Protein AF-A0A960CL83-F1 (afdb_monomer_lite)

Structure (mmCIF, N/CA/C/O backbone):
data_AF-A0A960CL83-F1
#
_entry.id   AF-A0A960CL83-F1
#
loop_
_atom_site.group_PDB
_atom_site.id
_atom_site.type_symbol
_atom_site.label_atom_id
_atom_site.label_alt_id
_atom_site.label_comp_id
_atom_site.label_asym_id
_atom_site.label_entity_id
_atom_site.label_seq_id
_atom_site.pdbx_PDB_ins_code
_atom_site.Cartn_x
_atom_site.Cartn_y
_atom_site.Cartn_z
_atom_site.occupancy
_atom_site.B_iso_or_equiv
_atom_site.auth_seq_id
_atom_site.auth_comp_id
_atom_site.auth_asym_id
_atom_site.auth_atom_id
_atom_site.pdbx_PDB_model_num
ATOM 1 N N . MET A 1 1 ? 30.439 -7.000 -9.824 1.00 63.16 1 MET A N 1
ATOM 2 C CA . MET A 1 1 ? 29.492 -6.999 -10.961 1.00 63.16 1 MET A CA 1
ATOM 3 C C . MET A 1 1 ? 29.074 -5.567 -11.236 1.00 63.16 1 MET A C 1
ATOM 5 O O . MET A 1 1 ? 28.865 -4.856 -10.257 1.00 63.16 1 MET A O 1
ATOM 9 N N . PRO A 1 2 ? 29.010 -5.112 -12.498 1.00 86.00 2 PRO A N 1
ATOM 10 C CA . PRO A 1 2 ? 28.472 -3.789 -12.794 1.00 86.00 2 PRO A CA 1
ATOM 11 C C . PRO A 1 2 ? 26.994 -3.733 -12.386 1.00 86.00 2 PRO A C 1
ATOM 13 O O . PRO A 1 2 ? 26.258 -4.701 -12.569 1.00 86.00 2 PRO A O 1
ATOM 16 N N . VAL A 1 3 ? 26.580 -2.613 -11.798 1.00 92.31 3 VAL A N 1
ATOM 17 C CA . VAL A 1 3 ? 25.179 -2.333 -11.454 1.00 92.31 3 VAL A CA 1
ATOM 18 C C . VAL A 1 3 ? 24.496 -1.590 -12.604 1.00 92.31 3 VAL A C 1
ATOM 20 O O . VAL A 1 3 ? 25.167 -1.049 -13.484 1.00 92.31 3 VAL A O 1
ATOM 23 N N . ARG A 1 4 ? 23.157 -1.569 -12.615 1.00 95.69 4 ARG A N 1
ATOM 24 C CA . ARG A 1 4 ? 22.385 -0.869 -13.655 1.00 95.69 4 ARG A CA 1
ATOM 25 C C . ARG A 1 4 ? 22.710 0.632 -13.710 1.00 95.69 4 ARG A C 1
ATOM 27 O O . ARG A 1 4 ? 23.064 1.235 -12.699 1.00 95.69 4 ARG A O 1
ATOM 34 N N . THR A 1 5 ? 22.504 1.242 -14.874 1.00 97.25 5 THR A N 1
ATOM 35 C CA . THR A 1 5 ? 22.528 2.703 -15.056 1.00 97.25 5 THR A CA 1
ATOM 36 C C . THR A 1 5 ? 21.252 3.364 -14.509 1.00 97.25 5 THR A C 1
ATOM 38 O O . THR A 1 5 ? 20.383 2.698 -13.945 1.00 97.25 5 THR A O 1
ATOM 41 N N . ALA A 1 6 ? 21.119 4.682 -14.691 1.00 97.38 6 ALA A N 1
ATOM 42 C CA . ALA A 1 6 ? 19.939 5.440 -14.278 1.00 97.38 6 ALA A CA 1
ATOM 43 C C . ALA A 1 6 ? 18.619 4.886 -14.859 1.00 97.38 6 ALA A C 1
ATOM 45 O O . ALA A 1 6 ? 18.570 4.422 -16.001 1.00 97.38 6 ALA A O 1
ATOM 46 N N . LEU A 1 7 ? 17.557 4.967 -14.051 1.00 98.06 7 LEU A N 1
ATOM 47 C CA . LEU A 1 7 ? 16.194 4.564 -14.402 1.00 98.06 7 LEU A CA 1
ATOM 48 C C . LEU A 1 7 ? 15.528 5.533 -15.392 1.00 98.06 7 LEU A C 1
ATOM 50 O O . LEU A 1 7 ? 15.923 6.692 -15.513 1.00 98.06 7 LEU A O 1
ATOM 54 N N . ARG A 1 8 ? 14.466 5.060 -16.051 1.00 98.06 8 ARG A N 1
ATOM 55 C CA . ARG A 1 8 ? 13.520 5.868 -16.834 1.00 98.06 8 ARG A CA 1
ATOM 56 C C . ARG A 1 8 ? 12.094 5.494 -16.441 1.00 98.06 8 ARG A C 1
ATOM 58 O O . ARG A 1 8 ? 11.861 4.353 -16.047 1.00 98.06 8 ARG A O 1
ATOM 65 N N . ALA A 1 9 ? 11.166 6.441 -16.549 1.00 98.12 9 ALA A N 1
ATOM 66 C CA . ALA A 1 9 ? 9.748 6.165 -16.339 1.00 98.12 9 ALA A CA 1
ATOM 67 C C . ALA A 1 9 ? 9.232 5.161 -17.385 1.00 98.12 9 ALA A C 1
ATOM 69 O O . ALA A 1 9 ? 9.606 5.239 -18.558 1.00 98.12 9 ALA A O 1
ATOM 70 N N . GLY A 1 10 ? 8.406 4.217 -16.936 1.00 96.69 10 GLY A N 1
ATOM 71 C CA . GLY A 1 10 ? 7.733 3.237 -17.785 1.00 96.69 10 GLY A CA 1
ATOM 72 C C . GLY A 1 10 ? 6.322 3.673 -18.185 1.00 96.69 10 GLY A C 1
ATOM 73 O O . GLY A 1 10 ? 5.917 4.811 -17.957 1.00 96.69 10 GLY A O 1
ATOM 74 N N . VAL A 1 11 ? 5.575 2.737 -18.769 1.00 97.94 11 VAL A N 1
ATOM 75 C CA . VAL A 1 11 ? 4.133 2.874 -19.016 1.00 97.94 11 VAL A CA 1
ATOM 76 C C . VAL A 1 11 ? 3.387 2.322 -17.804 1.00 97.94 11 VAL A C 1
ATOM 78 O O . VAL A 1 11 ? 3.752 1.261 -17.304 1.00 97.94 11 VAL A O 1
ATOM 81 N N . VAL A 1 12 ? 2.368 3.041 -17.337 1.00 97.44 12 VAL A N 1
ATOM 82 C CA . VAL A 1 12 ? 1.518 2.620 -16.213 1.00 97.44 12 VAL A CA 1
ATOM 83 C C . VAL A 1 12 ? 0.351 1.799 -16.757 1.00 97.44 12 VAL A C 1
ATOM 85 O O . VAL A 1 12 ? -0.265 2.200 -17.750 1.00 97.44 12 VAL A O 1
ATOM 88 N N . ALA A 1 13 ? 0.063 0.650 -16.142 1.00 97.12 13 ALA A N 1
ATOM 89 C CA . ALA A 1 13 ? -1.093 -0.161 -16.502 1.00 97.12 13 ALA A CA 1
ATOM 90 C C . ALA A 1 13 ? -2.421 0.561 -16.184 1.00 97.12 13 ALA A C 1
ATOM 92 O O . ALA A 1 13 ? -2.443 1.562 -15.461 1.00 97.12 13 ALA A O 1
ATOM 93 N N . PRO A 1 14 ? -3.559 0.091 -16.726 1.00 98.31 14 PRO A N 1
ATOM 94 C CA . PRO A 1 14 ? -4.866 0.593 -16.321 1.00 98.31 14 PRO A CA 1
ATOM 95 C C . PRO A 1 14 ? -5.098 0.442 -14.813 1.00 98.31 14 PRO A C 1
ATOM 97 O O . PRO A 1 14 ? -4.661 -0.529 -14.203 1.00 98.31 14 PRO A O 1
ATOM 100 N N . THR A 1 15 ? -5.849 1.376 -14.232 1.00 98.06 15 THR A N 1
ATOM 101 C CA . THR A 1 15 ? -6.225 1.359 -12.814 1.00 98.06 15 THR A CA 1
ATOM 102 C C . THR A 1 15 ? -6.874 0.035 -12.406 1.00 98.06 15 THR A C 1
ATOM 104 O O . THR A 1 15 ? -7.855 -0.403 -13.015 1.00 98.06 15 THR A O 1
ATOM 107 N N . LEU A 1 16 ? -6.370 -0.564 -11.326 1.00 98.06 16 LEU A N 1
ATOM 108 C CA . LEU A 1 16 ? -6.917 -1.793 -10.765 1.00 98.06 16 LEU A CA 1
ATOM 109 C C . LEU A 1 16 ? -8.237 -1.532 -10.011 1.00 98.06 16 LEU A C 1
ATOM 111 O O . LEU A 1 16 ? -8.369 -0.537 -9.292 1.00 98.06 16 LEU A O 1
ATOM 115 N N . PRO A 1 17 ? -9.249 -2.408 -10.151 1.00 98.06 17 PRO A N 1
ATOM 116 C CA . PRO A 1 17 ? -10.544 -2.208 -9.515 1.00 98.06 17 PRO A CA 1
ATOM 117 C C . PRO A 1 17 ? -10.507 -2.543 -8.019 1.00 98.06 17 PRO A C 1
ATOM 119 O O . PRO A 1 17 ? -9.796 -3.444 -7.579 1.00 98.06 17 PRO A O 1
ATOM 122 N N . VAL A 1 18 ? -11.366 -1.875 -7.244 1.00 98.56 18 VAL A N 1
ATOM 123 C CA . VAL A 1 18 ? -11.638 -2.208 -5.837 1.00 98.56 18 VAL A CA 1
ATOM 124 C C . VAL A 1 18 ? -13.139 -2.467 -5.661 1.00 98.56 18 VAL A C 1
ATOM 126 O O . VAL A 1 18 ? -13.945 -1.593 -6.019 1.00 98.56 18 VAL A O 1
ATOM 129 N N . PRO A 1 19 ? -13.554 -3.623 -5.102 1.00 98.44 19 PRO A N 1
ATOM 130 C CA . PRO A 1 19 ? -14.951 -3.926 -4.805 1.00 98.44 19 PRO A CA 1
ATOM 131 C C . PRO A 1 19 ? -15.686 -2.783 -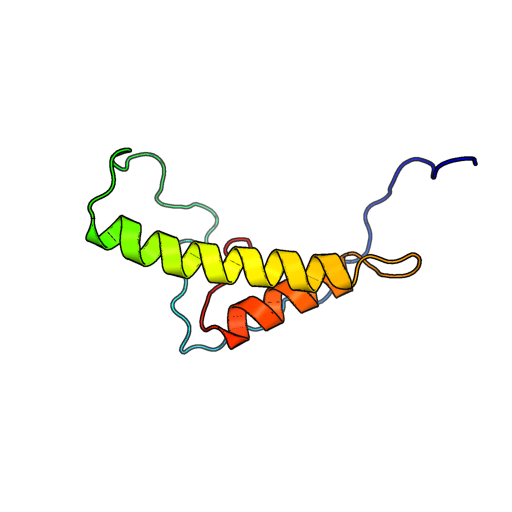4.091 1.00 98.44 19 PRO A C 1
ATOM 133 O O . PRO A 1 19 ? -15.142 -2.088 -3.232 1.00 98.44 19 PRO A O 1
ATOM 136 N N . LYS A 1 20 ? -16.965 -2.582 -4.427 1.00 97.81 20 LYS A N 1
ATOM 137 C CA . LYS A 1 20 ? -17.791 -1.520 -3.816 1.00 97.81 20 LYS A CA 1
ATOM 138 C C . LYS A 1 20 ? -18.037 -1.728 -2.319 1.00 97.81 20 LYS A C 1
ATOM 140 O O . LYS A 1 20 ? -18.306 -0.759 -1.626 1.00 97.81 20 LYS A O 1
ATOM 145 N N . ALA A 1 21 ? -17.953 -2.972 -1.847 1.00 98.06 21 ALA A N 1
ATOM 146 C CA . ALA A 1 21 ? -18.130 -3.318 -0.440 1.00 98.06 21 ALA A CA 1
ATOM 147 C C . ALA A 1 21 ? -16.951 -2.881 0.448 1.00 98.06 21 ALA A C 1
ATOM 149 O O . ALA A 1 21 ? -17.124 -2.780 1.657 1.00 98.06 21 ALA A O 1
ATOM 150 N N . ILE A 1 22 ? -15.775 -2.621 -0.137 1.00 98.56 22 ILE A N 1
ATOM 151 C CA . ILE A 1 22 ? -14.615 -2.113 0.598 1.00 98.56 22 ILE A CA 1
ATOM 152 C C . ILE A 1 22 ? -14.785 -0.605 0.777 1.00 98.56 22 ILE A C 1
ATOM 154 O O . ILE A 1 22 ? -14.930 0.141 -0.202 1.00 98.56 22 ILE A O 1
ATOM 158 N N . GLU A 1 23 ? -14.786 -0.176 2.038 1.00 97.94 23 GLU A N 1
ATOM 159 C CA . GLU A 1 23 ? -14.866 1.230 2.415 1.00 97.94 23 GLU A CA 1
ATOM 160 C C . GLU A 1 23 ? -13.667 1.993 1.844 1.00 97.94 23 GLU A C 1
ATOM 162 O O . GLU A 1 23 ? -12.521 1.550 1.928 1.00 97.94 23 GLU A O 1
ATOM 167 N N . ARG A 1 24 ? -13.950 3.136 1.219 1.00 98.12 24 ARG A N 1
ATOM 168 C CA . ARG A 1 24 ? -12.927 4.007 0.641 1.00 98.12 24 ARG A CA 1
ATOM 169 C C . ARG A 1 24 ? -12.558 5.081 1.653 1.00 98.12 24 ARG A C 1
ATOM 171 O O . ARG A 1 24 ? -13.461 5.611 2.303 1.00 98.12 24 ARG A O 1
ATOM 178 N N . PRO A 1 25 ? -11.275 5.458 1.742 1.00 97.69 25 PRO A N 1
ATOM 179 C CA . PRO A 1 25 ? -10.911 6.661 2.462 1.00 97.69 25 PRO A CA 1
ATOM 180 C C . PRO A 1 25 ? -11.592 7.870 1.819 1.00 97.69 25 PRO A C 1
ATOM 182 O O . PRO A 1 25 ? -11.900 7.875 0.623 1.00 97.69 25 PRO A O 1
ATOM 185 N N . GLU A 1 26 ? -11.814 8.916 2.610 1.00 97.62 26 GLU A N 1
ATOM 186 C CA . GLU A 1 26 ? -12.566 10.082 2.149 1.00 97.62 26 GLU A CA 1
ATOM 187 C C . GLU A 1 26 ? -11.908 10.776 0.947 1.00 97.62 26 GLU A C 1
ATOM 189 O O . GLU A 1 26 ? -12.616 11.350 0.122 1.00 97.62 26 GLU A O 1
ATOM 194 N N . TYR A 1 27 ? -10.583 10.680 0.821 1.00 96.75 27 TYR A N 1
ATOM 195 C CA . TYR A 1 27 ? -9.797 11.301 -0.241 1.00 96.75 27 TYR A CA 1
ATOM 196 C C . TYR A 1 27 ? -9.807 10.534 -1.564 1.00 96.75 27 TYR A C 1
ATOM 198 O O . TYR A 1 27 ? -9.291 11.053 -2.553 1.00 96.75 27 TYR A O 1
ATOM 206 N N . ALA A 1 28 ? -10.355 9.315 -1.617 1.00 96.19 28 ALA A N 1
ATOM 207 C CA . ALA A 1 28 ? -10.350 8.525 -2.843 1.00 96.19 28 ALA A CA 1
ATOM 208 C C . ALA A 1 28 ? -10.964 9.341 -3.995 1.00 96.19 28 ALA A C 1
ATOM 210 O O . ALA A 1 28 ? -12.114 9.783 -3.909 1.00 96.19 28 ALA A O 1
ATOM 211 N N . TRP A 1 29 ? -10.195 9.532 -5.072 1.00 94.81 29 TRP A N 1
ATOM 212 C CA . TRP A 1 29 ? -10.581 10.314 -6.258 1.00 94.81 29 TRP A CA 1
ATOM 213 C C . TRP A 1 29 ? -10.787 11.820 -6.020 1.00 94.81 29 TRP A C 1
ATOM 215 O O . TRP A 1 29 ? -11.429 12.494 -6.829 1.00 94.81 29 TRP A O 1
ATOM 225 N N . LYS A 1 30 ? -10.229 12.371 -4.936 1.00 96.25 30 LYS A N 1
ATOM 226 C CA . LYS A 1 30 ? -10.170 13.814 -4.666 1.00 96.25 30 LYS A CA 1
ATOM 227 C C . LYS A 1 30 ? -8.749 14.348 -4.864 1.00 96.25 30 LYS A C 1
ATOM 229 O O . LYS A 1 30 ? -7.771 13.629 -4.718 1.00 96.25 30 LYS A O 1
ATOM 234 N N . ALA A 1 31 ? -8.638 15.643 -5.162 1.00 94.88 31 ALA A N 1
ATOM 235 C CA . ALA A 1 31 ? -7.345 16.322 -5.306 1.00 94.88 31 ALA A CA 1
ATOM 236 C C . ALA A 1 31 ? -6.668 16.651 -3.960 1.00 94.88 31 ALA A C 1
ATOM 238 O O . ALA A 1 31 ? -5.483 16.971 -3.927 1.00 94.88 31 ALA A O 1
ATOM 239 N N . THR A 1 32 ? -7.428 16.622 -2.864 1.00 95.12 32 THR A N 1
ATOM 240 C CA . THR A 1 32 ? -6.975 16.972 -1.515 1.00 95.12 32 THR A CA 1
ATOM 241 C C . THR A 1 32 ? -7.573 16.013 -0.497 1.00 95.12 32 THR A C 1
ATOM 243 O O . THR A 1 32 ? -8.665 15.485 -0.713 1.00 95.12 32 THR A O 1
ATOM 246 N N . VAL A 1 33 ? -6.891 15.874 0.634 1.00 96.50 33 VAL A N 1
ATOM 247 C CA . VAL A 1 33 ? -7.278 15.041 1.776 1.00 96.50 33 VAL A CA 1
ATOM 248 C C . VAL A 1 33 ? -7.586 15.913 2.996 1.00 96.50 33 VAL A C 1
ATOM 250 O O . VAL A 1 33 ? -7.012 16.991 3.160 1.00 96.50 33 VAL A O 1
ATOM 253 N N . GLN A 1 34 ? -8.511 15.461 3.839 1.00 96.31 34 GLN A N 1
ATOM 254 C CA . GLN A 1 34 ? -8.820 16.046 5.144 1.00 96.31 34 GLN A CA 1
ATOM 255 C C . GLN A 1 34 ? -8.010 15.344 6.244 1.00 96.31 34 GLN A C 1
ATOM 257 O O . GLN A 1 34 ? -8.536 14.510 6.977 1.00 96.31 34 GLN A O 1
ATOM 262 N N . GLU A 1 35 ? -6.724 15.676 6.342 1.00 94.62 35 GLU A N 1
ATOM 263 C CA . GLU A 1 35 ? -5.812 15.169 7.375 1.00 94.62 35 GLU A CA 1
ATOM 264 C C . GLU A 1 35 ? -4.793 16.245 7.790 1.00 94.62 3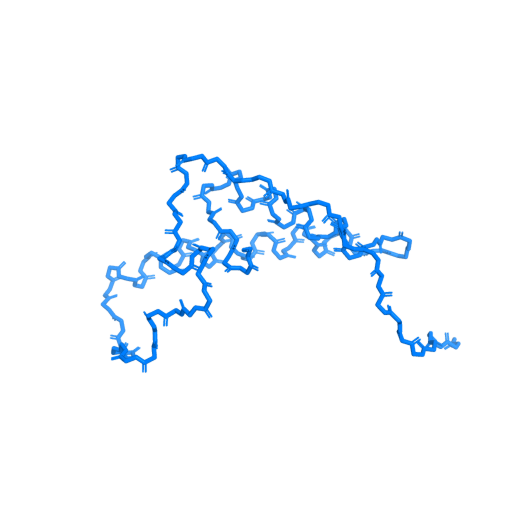5 GLU A C 1
ATOM 266 O O . GLU A 1 35 ? -4.622 17.260 7.109 1.00 94.62 35 GLU A O 1
ATOM 271 N N . GLY A 1 36 ? -4.097 16.023 8.904 1.00 96.31 36 GLY A N 1
ATOM 272 C CA . GLY A 1 36 ? -3.019 16.877 9.413 1.00 96.31 36 GLY A CA 1
ATOM 273 C C . GLY A 1 36 ? -3.398 17.709 10.639 1.00 96.31 36 GLY A C 1
ATOM 274 O O . GLY A 1 36 ? -2.564 18.463 11.143 1.00 96.31 36 GLY A O 1
ATOM 275 N N . SER A 1 37 ? -4.627 17.568 11.138 1.00 97.00 37 SER A N 1
ATOM 276 C CA . SER A 1 37 ? -5.140 18.299 12.306 1.00 97.00 37 SER A CA 1
ATOM 277 C C . SER A 1 37 ? -5.547 17.391 13.472 1.00 97.00 37 SER A C 1
ATOM 279 O O . SER A 1 37 ? -6.074 17.860 14.482 1.00 97.00 37 SER A O 1
ATOM 281 N N . GLU A 1 38 ? -5.305 16.087 13.348 1.00 97.56 38 GLU A N 1
ATOM 282 C CA . GLU A 1 38 ? -5.806 15.069 14.264 1.00 97.56 38 GLU A CA 1
ATOM 283 C C . GLU A 1 38 ? -4.878 14.911 15.485 1.00 97.56 38 GLU A C 1
ATOM 285 O O . GLU A 1 38 ? -3.666 15.140 15.398 1.00 97.56 38 GLU A O 1
ATOM 290 N N . PRO A 1 39 ? -5.406 14.488 16.649 1.00 97.88 39 PRO A N 1
ATOM 291 C CA . PRO A 1 39 ? -4.585 14.205 17.822 1.00 97.88 39 PRO A CA 1
ATOM 292 C C . PRO A 1 39 ? -3.538 13.125 17.535 1.00 97.88 39 PRO A C 1
ATOM 294 O O . PRO A 1 39 ? -3.832 12.125 16.888 1.00 97.88 39 PRO A O 1
ATOM 297 N N . TRP A 1 40 ? -2.324 13.277 18.072 1.00 98.00 40 TRP A N 1
ATOM 298 C CA . TRP A 1 40 ? -1.252 12.291 17.869 1.00 98.00 40 TRP A CA 1
ATOM 299 C C . TRP A 1 40 ? -1.408 11.039 18.738 1.00 98.00 40 TRP A C 1
ATOM 301 O O . TRP A 1 40 ? -1.036 9.942 18.321 1.00 98.00 40 TRP A O 1
ATOM 311 N N . VAL A 1 41 ? -1.982 11.183 19.936 1.00 98.38 41 VAL A N 1
ATOM 312 C CA . VAL A 1 41 ? -2.272 10.051 20.824 1.00 98.38 41 VAL A CA 1
ATOM 313 C C . VAL A 1 41 ? -3.618 9.449 20.438 1.00 98.38 41 VAL A C 1
ATOM 315 O O . VAL A 1 41 ? -4.651 10.106 20.541 1.00 98.38 41 VAL A O 1
ATOM 318 N N . GLN A 1 42 ? -3.593 8.189 20.013 1.00 98.56 42 GLN A N 1
ATOM 319 C CA . GLN A 1 42 ? -4.779 7.460 19.571 1.00 98.56 42 GLN A CA 1
ATOM 320 C C . GLN A 1 42 ? -5.486 6.769 20.740 1.00 98.56 42 GLN A C 1
ATOM 322 O O . GLN A 1 42 ? -4.849 6.361 21.715 1.00 98.56 42 GLN A O 1
ATOM 327 N N . THR A 1 43 ? -6.803 6.591 20.629 1.00 98.75 43 THR A N 1
ATOM 328 C CA . THR A 1 43 ? -7.563 5.814 21.615 1.00 98.75 43 THR A CA 1
ATOM 329 C C . THR A 1 43 ? -7.245 4.317 21.492 1.00 98.75 43 THR A C 1
ATOM 331 O O . THR A 1 43 ? -6.823 3.859 20.422 1.00 98.75 43 THR A O 1
ATOM 334 N N . PRO A 1 44 ? -7.463 3.513 22.548 1.00 98.69 44 PRO A N 1
ATOM 335 C CA . PRO A 1 44 ? -7.250 2.066 22.492 1.00 98.69 44 PRO A CA 1
ATOM 336 C C . PRO A 1 44 ? -7.992 1.366 21.342 1.00 98.69 44 PRO A C 1
ATOM 338 O O . PRO A 1 44 ? -7.451 0.445 20.730 1.00 98.69 44 PRO A O 1
ATOM 341 N N . GLU A 1 45 ? -9.199 1.822 21.004 1.00 98.62 45 GLU A N 1
ATOM 342 C CA . GLU A 1 45 ? -10.025 1.261 19.929 1.00 98.62 45 GLU A CA 1
ATOM 343 C C . GLU A 1 45 ? -9.410 1.525 18.552 1.00 98.62 45 GLU A C 1
ATOM 345 O O . GLU A 1 45 ? -9.389 0.636 17.697 1.00 98.62 45 GLU A O 1
ATOM 350 N N . VAL A 1 46 ? -8.878 2.734 18.334 1.00 98.56 46 VAL A N 1
ATOM 351 C CA . VAL A 1 46 ? -8.151 3.078 17.104 1.00 98.56 46 VAL A CA 1
ATOM 352 C C . VAL A 1 46 ? -6.880 2.243 17.004 1.00 98.56 46 VAL A C 1
ATOM 354 O O . VAL A 1 46 ? -6.615 1.667 15.952 1.00 98.56 46 VAL A O 1
ATOM 357 N N . ILE A 1 47 ? -6.135 2.095 18.103 1.00 98.81 47 ILE A N 1
ATOM 358 C CA . ILE A 1 47 ? -4.912 1.285 18.135 1.00 98.81 47 ILE A CA 1
ATOM 359 C C . ILE A 1 47 ? -5.207 -0.172 17.752 1.00 98.81 47 ILE A C 1
ATOM 361 O O . ILE A 1 47 ? -4.441 -0.764 16.992 1.00 98.81 47 ILE A O 1
ATOM 365 N N . GLU A 1 48 ? -6.313 -0.763 18.213 1.00 98.75 48 GLU A N 1
ATOM 366 C CA . GLU A 1 48 ? -6.660 -2.135 17.823 1.00 98.75 48 GLU A CA 1
ATOM 367 C C . GLU A 1 48 ? -6.974 -2.252 16.326 1.00 98.75 48 GLU A C 1
ATOM 369 O O . GLU A 1 48 ? -6.475 -3.159 15.655 1.00 98.75 48 GLU A O 1
ATOM 374 N N . LYS A 1 49 ? -7.702 -1.283 15.760 1.00 98.56 49 LYS A N 1
ATOM 375 C CA . LYS A 1 49 ? -7.928 -1.214 14.307 1.00 98.56 49 LYS A CA 1
ATOM 376 C C . LYS A 1 49 ? -6.617 -1.041 13.533 1.00 98.56 49 LYS A C 1
ATOM 378 O O . LYS A 1 49 ? -6.416 -1.711 12.521 1.00 98.56 49 LYS A O 1
ATOM 383 N N . MET A 1 50 ? -5.688 -0.220 14.030 1.00 98.75 50 MET A N 1
ATOM 384 C CA . MET A 1 50 ? -4.360 -0.046 13.430 1.00 98.75 50 MET A CA 1
ATOM 385 C C . MET A 1 50 ? -3.559 -1.351 13.416 1.00 98.75 50 MET A C 1
ATOM 387 O O . MET A 1 50 ? -2.860 -1.615 12.442 1.00 98.75 50 MET A O 1
ATOM 391 N N . ARG A 1 51 ? -3.671 -2.206 14.445 1.00 98.75 51 ARG A N 1
ATOM 392 C CA . ARG A 1 51 ? -3.014 -3.528 14.440 1.00 98.75 51 ARG A CA 1
ATOM 393 C C . ARG A 1 51 ? -3.549 -4.427 13.328 1.00 98.75 51 ARG A C 1
ATOM 395 O O . ARG A 1 51 ? -2.766 -5.141 12.708 1.00 98.75 51 ARG A O 1
ATOM 402 N N . VAL A 1 52 ? -4.857 -4.400 13.068 1.00 98.75 52 VAL A N 1
ATOM 403 C CA . VAL A 1 52 ? -5.466 -5.144 11.951 1.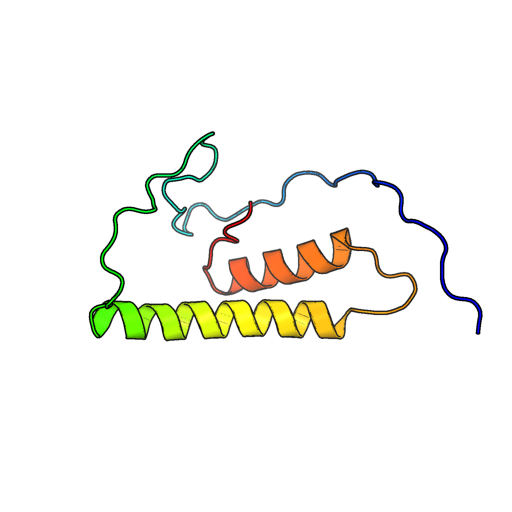00 98.75 52 VAL A CA 1
ATOM 404 C C . VAL A 1 52 ? -4.948 -4.611 10.615 1.00 98.75 52 VAL A C 1
ATOM 406 O O . VAL A 1 52 ? -4.396 -5.386 9.835 1.00 98.75 52 VAL A O 1
ATOM 409 N N . ALA A 1 53 ? -5.047 -3.298 10.387 1.00 98.75 53 ALA A N 1
ATOM 410 C CA . ALA A 1 53 ? -4.571 -2.660 9.158 1.00 98.75 53 ALA A CA 1
ATOM 411 C C . ALA A 1 53 ? -3.071 -2.917 8.920 1.00 98.75 53 ALA A C 1
ATOM 413 O O . ALA A 1 53 ? -2.669 -3.309 7.827 1.00 98.75 53 ALA A O 1
ATOM 414 N N . GLY A 1 54 ? -2.252 -2.789 9.967 1.00 98.69 54 GLY A N 1
ATOM 415 C CA . GLY A 1 54 ? -0.814 -3.038 9.915 1.00 98.69 54 GLY A CA 1
ATOM 416 C C . GLY A 1 54 ? -0.462 -4.487 9.579 1.00 98.69 54 GLY A C 1
ATOM 417 O O . GLY A 1 54 ? 0.454 -4.714 8.795 1.00 98.69 54 GLY A O 1
ATOM 418 N N . ARG A 1 55 ? -1.202 -5.478 10.104 1.00 98.88 55 ARG A N 1
ATOM 419 C CA . ARG A 1 55 ? -1.002 -6.892 9.732 1.00 98.88 55 ARG A CA 1
ATOM 420 C C . ARG A 1 55 ? -1.309 -7.148 8.258 1.00 98.88 55 ARG A C 1
ATOM 422 O O . ARG A 1 55 ? -0.554 -7.869 7.613 1.00 98.88 55 ARG A O 1
ATOM 429 N N . ILE A 1 56 ? -2.378 -6.554 7.726 1.00 98.81 56 ILE A N 1
ATOM 430 C CA . ILE A 1 56 ? -2.739 -6.689 6.307 1.00 98.81 56 ILE A CA 1
ATOM 431 C C . ILE A 1 56 ? -1.665 -6.040 5.428 1.00 98.81 56 ILE A C 1
ATOM 433 O O . ILE A 1 56 ? -1.157 -6.683 4.514 1.00 98.81 56 ILE A O 1
ATOM 437 N N . ALA A 1 57 ? -1.259 -4.807 5.744 1.00 98.75 57 ALA A N 1
ATOM 438 C CA . ALA A 1 57 ? -0.213 -4.102 5.006 1.00 98.75 57 ALA A CA 1
ATOM 439 C C . ALA A 1 57 ? 1.134 -4.849 5.042 1.00 98.75 57 ALA A C 1
ATOM 441 O O . ALA A 1 57 ? 1.807 -4.963 4.020 1.00 98.75 57 ALA A O 1
ATOM 442 N N . ALA A 1 58 ? 1.511 -5.412 6.196 1.00 98.81 58 ALA A N 1
ATOM 443 C CA . ALA A 1 58 ? 2.711 -6.237 6.318 1.00 98.81 58 ALA A CA 1
ATOM 444 C C . ALA A 1 58 ? 2.630 -7.514 5.466 1.00 98.81 58 ALA A C 1
ATOM 446 O O . ALA A 1 58 ? 3.632 -7.915 4.878 1.00 98.81 58 ALA A O 1
ATOM 447 N N . GLY A 1 59 ? 1.448 -8.129 5.371 1.00 98.81 59 GLY A N 1
ATOM 448 C CA . GLY A 1 59 ? 1.197 -9.267 4.488 1.00 98.81 59 GLY A CA 1
ATOM 449 C C . GLY A 1 59 ? 1.357 -8.908 3.010 1.00 98.81 59 GLY A C 1
ATOM 450 O O . GLY A 1 59 ? 2.125 -9.564 2.314 1.00 98.81 59 GLY A O 1
ATOM 451 N N . ALA A 1 60 ? 0.734 -7.815 2.558 1.00 98.75 60 ALA A N 1
ATOM 452 C CA . ALA A 1 60 ? 0.876 -7.323 1.184 1.00 98.75 60 ALA A CA 1
ATOM 453 C C . ALA A 1 60 ? 2.344 -7.025 0.833 1.00 98.75 60 ALA A C 1
ATOM 455 O O . ALA A 1 60 ? 2.837 -7.448 -0.213 1.00 98.75 60 ALA A O 1
ATOM 456 N N . LEU A 1 61 ? 3.070 -6.364 1.745 1.00 98.81 61 LEU A N 1
ATOM 457 C CA . LEU A 1 61 ? 4.503 -6.104 1.603 1.00 98.81 61 LEU A CA 1
ATOM 458 C C . LEU A 1 61 ? 5.312 -7.404 1.495 1.00 98.81 61 LEU A C 1
ATOM 460 O O . LEU A 1 61 ? 6.217 -7.498 0.667 1.00 98.81 61 LEU A O 1
ATOM 464 N N . ALA A 1 62 ? 5.004 -8.402 2.325 1.00 98.81 62 ALA A N 1
ATOM 465 C CA . ALA A 1 62 ? 5.697 -9.683 2.313 1.00 98.81 62 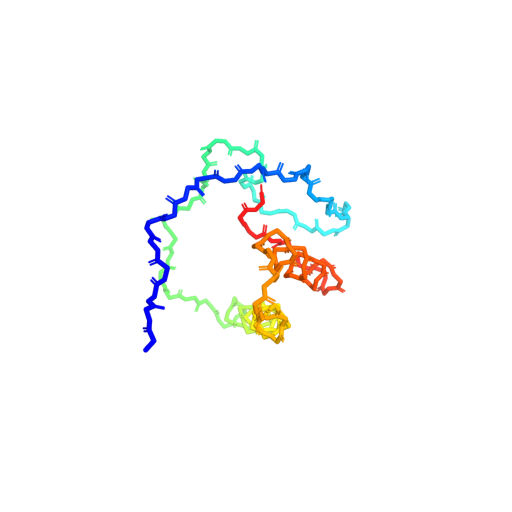ALA A CA 1
ATOM 466 C C . ALA A 1 62 ? 5.437 -10.469 1.019 1.00 98.81 62 ALA A C 1
ATOM 468 O O . ALA A 1 62 ? 6.389 -10.993 0.442 1.00 98.81 62 ALA A O 1
ATOM 469 N N . GLU A 1 63 ? 4.191 -10.540 0.540 1.00 98.81 63 GLU A N 1
ATOM 470 C CA . GLU A 1 63 ? 3.862 -11.249 -0.705 1.00 98.81 63 GLU A CA 1
ATOM 471 C C . GLU A 1 63 ? 4.485 -10.576 -1.930 1.00 98.81 63 GLU A C 1
ATOM 473 O O . GLU A 1 63 ? 5.142 -11.250 -2.726 1.00 98.81 63 GLU A O 1
ATOM 478 N N . ALA A 1 64 ? 4.391 -9.247 -2.045 1.00 98.75 64 ALA A N 1
ATOM 479 C CA . ALA A 1 64 ? 5.086 -8.515 -3.102 1.00 98.75 64 ALA A CA 1
ATOM 480 C C . ALA A 1 64 ? 6.611 -8.717 -3.003 1.00 98.75 64 ALA A C 1
ATOM 482 O O . ALA A 1 64 ? 7.278 -8.981 -4.001 1.00 98.75 64 ALA A O 1
ATOM 483 N N . GLY A 1 65 ? 7.169 -8.684 -1.788 1.00 98.69 65 GLY A N 1
ATOM 484 C CA . GLY A 1 65 ? 8.589 -8.924 -1.529 1.00 98.69 65 GLY A CA 1
ATOM 485 C C . GLY A 1 65 ? 9.083 -10.302 -1.985 1.00 98.69 65 GLY A C 1
ATOM 486 O O . GLY A 1 65 ? 10.181 -10.401 -2.532 1.00 98.69 65 GLY A O 1
ATOM 487 N N . LYS A 1 66 ? 8.278 -11.362 -1.823 1.00 98.75 66 LYS A N 1
ATOM 488 C CA . LYS A 1 66 ? 8.615 -12.722 -2.294 1.00 98.75 66 LYS A CA 1
ATOM 489 C C . LYS A 1 66 ? 8.720 -12.817 -3.815 1.00 98.75 66 LYS A C 1
ATOM 491 O O . LYS A 1 66 ? 9.456 -13.665 -4.313 1.00 98.75 66 LYS A O 1
ATOM 496 N N . ALA A 1 67 ? 7.991 -11.973 -4.542 1.00 98.69 67 ALA A N 1
ATOM 497 C CA . ALA A 1 67 ? 8.009 -11.944 -5.999 1.00 98.69 67 ALA A CA 1
ATOM 498 C C . ALA A 1 67 ? 9.181 -11.134 -6.578 1.00 98.69 67 ALA A C 1
ATOM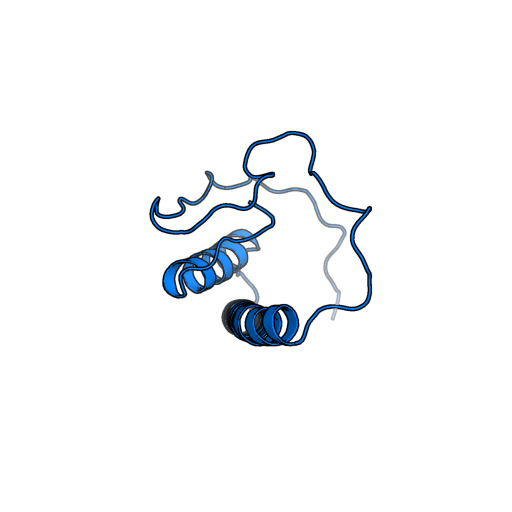 500 O O . ALA A 1 67 ? 9.395 -11.155 -7.787 1.00 98.69 67 ALA A O 1
ATOM 501 N N . VAL A 1 68 ? 9.966 -10.432 -5.752 1.00 98.75 68 VAL A N 1
ATOM 502 C CA . VAL A 1 68 ? 11.099 -9.628 -6.229 1.00 98.75 68 VAL A CA 1
ATOM 503 C C . VAL A 1 68 ? 12.186 -10.530 -6.822 1.00 98.75 68 VAL A C 1
ATOM 505 O O . VAL A 1 68 ? 12.937 -11.191 -6.106 1.00 98.75 68 VAL A O 1
ATOM 508 N N . ALA A 1 69 ? 12.310 -10.504 -8.148 1.00 98.44 69 ALA A N 1
ATOM 509 C CA . ALA A 1 69 ? 13.318 -11.247 -8.898 1.00 98.44 69 ALA A CA 1
ATOM 510 C C . ALA A 1 69 ? 13.714 -10.507 -10.193 1.00 98.44 69 ALA A C 1
ATOM 512 O O . ALA A 1 69 ? 12.943 -9.687 -10.700 1.00 98.44 69 ALA A O 1
ATOM 513 N N . PRO A 1 70 ? 14.905 -10.769 -10.770 1.00 98.06 70 PRO A N 1
ATOM 514 C CA . PRO A 1 70 ? 15.259 -10.247 -12.087 1.00 98.06 70 PRO A CA 1
ATOM 515 C C . PRO A 1 70 ? 14.210 -10.616 -13.143 1.00 98.06 70 PRO A C 1
ATOM 517 O O . PRO A 1 70 ? 13.831 -11.777 -13.263 1.00 98.06 70 PRO A O 1
ATOM 520 N N . GLY A 1 71 ? 13.772 -9.625 -13.919 1.00 97.75 71 GLY A N 1
ATOM 521 C CA . GLY A 1 71 ? 12.725 -9.785 -14.932 1.00 97.75 71 GLY A CA 1
ATOM 522 C C . GLY A 1 71 ? 11.318 -9.422 -14.453 1.00 97.75 71 GLY A C 1
ATOM 523 O O . GLY A 1 71 ? 10.470 -9.175 -15.302 1.00 97.75 71 GLY A O 1
ATOM 524 N N . VAL A 1 72 ? 11.090 -9.309 -13.140 1.00 98.62 72 VAL A N 1
ATOM 525 C CA . VAL A 1 72 ? 9.806 -8.864 -12.578 1.00 98.62 72 VAL A CA 1
ATOM 526 C C . VAL A 1 72 ? 9.697 -7.342 -12.647 1.00 98.62 72 VAL A C 1
ATOM 528 O O . VAL A 1 72 ? 10.633 -6.606 -12.318 1.00 98.62 72 VAL A O 1
ATOM 531 N N . THR A 1 73 ? 8.547 -6.870 -13.103 1.00 98.56 73 THR A N 1
ATOM 532 C CA . THR A 1 73 ? 8.207 -5.454 -13.244 1.00 98.56 73 THR A CA 1
ATOM 533 C C . THR A 1 73 ? 7.630 -4.891 -11.948 1.00 98.56 73 THR A C 1
ATOM 535 O O . THR A 1 73 ? 7.073 -5.609 -11.125 1.00 98.56 73 THR A O 1
ATOM 538 N N . THR A 1 74 ? 7.721 -3.574 -11.757 1.00 98.50 74 THR A N 1
ATOM 539 C CA . THR A 1 74 ? 7.082 -2.914 -10.607 1.00 98.50 74 THR A CA 1
ATOM 540 C C . THR A 1 74 ? 5.556 -2.992 -10.655 1.00 98.50 74 THR A C 1
ATOM 542 O O . THR A 1 74 ? 4.933 -2.988 -9.603 1.00 98.50 74 THR A O 1
ATOM 545 N N . ASP A 1 75 ? 4.972 -3.092 -11.851 1.00 98.69 75 ASP A N 1
ATOM 546 C CA . ASP A 1 75 ? 3.528 -3.254 -12.065 1.00 98.69 75 ASP A CA 1
ATOM 547 C C . ASP A 1 75 ? 3.028 -4.627 -11.580 1.00 98.69 75 ASP A C 1
ATOM 549 O O . ASP A 1 75 ? 1.998 -4.730 -10.923 1.00 98.69 75 ASP A O 1
ATOM 553 N N . GLU A 1 76 ? 3.813 -5.689 -11.795 1.00 98.69 76 GLU A N 1
ATOM 554 C CA . GLU A 1 76 ? 3.507 -7.013 -11.236 1.00 98.69 76 GLU A CA 1
ATOM 555 C C . GLU A 1 76 ? 3.550 -7.019 -9.703 1.00 98.69 76 GLU A C 1
ATOM 557 O O . GLU A 1 76 ? 2.712 -7.662 -9.073 1.00 98.69 76 GLU A O 1
ATOM 562 N N . LEU A 1 77 ? 4.495 -6.290 -9.098 1.00 98.81 77 LEU A N 1
ATOM 563 C CA . LEU A 1 77 ? 4.575 -6.153 -7.640 1.00 98.81 77 LEU A CA 1
ATOM 564 C C . LEU A 1 77 ? 3.393 -5.353 -7.078 1.00 98.81 77 LEU A C 1
ATOM 566 O O . LEU A 1 77 ? 2.835 -5.739 -6.050 1.00 98.81 77 LEU A O 1
ATOM 570 N N . ASP A 1 78 ? 3.007 -4.268 -7.755 1.00 98.81 78 ASP A N 1
ATOM 571 C CA . ASP A 1 78 ? 1.837 -3.457 -7.408 1.00 98.81 78 ASP A CA 1
ATOM 572 C C . ASP A 1 78 ? 0.558 -4.296 -7.446 1.00 98.81 78 ASP A C 1
ATOM 574 O O . ASP A 1 78 ? -0.186 -4.335 -6.468 1.00 98.81 78 ASP A O 1
ATOM 578 N N . ARG A 1 79 ? 0.368 -5.083 -8.513 1.00 98.75 79 ARG A N 1
ATOM 579 C CA . ARG A 1 79 ? -0.781 -5.981 -8.646 1.00 98.75 79 ARG A CA 1
ATOM 580 C C . ARG A 1 79 ? -0.868 -6.998 -7.507 1.00 98.75 79 ARG A C 1
ATOM 582 O O . ARG A 1 79 ? -1.953 -7.198 -6.972 1.00 98.75 79 ARG A O 1
ATOM 589 N N . ILE A 1 80 ? 0.252 -7.601 -7.101 1.00 98.81 80 ILE A N 1
ATOM 590 C CA . ILE A 1 80 ? 0.287 -8.540 -5.964 1.00 98.81 80 ILE A CA 1
ATOM 591 C C . ILE A 1 80 ? -0.125 -7.840 -4.664 1.00 98.81 80 ILE A C 1
ATOM 593 O O . ILE A 1 80 ? -0.928 -8.378 -3.902 1.00 98.81 80 ILE A O 1
ATOM 597 N N . ALA A 1 81 ? 0.402 -6.640 -4.406 1.00 98.81 81 ALA A N 1
ATOM 598 C CA . ALA A 1 81 ? 0.047 -5.877 -3.214 1.00 98.81 81 ALA A CA 1
ATOM 599 C C . ALA A 1 81 ? -1.435 -5.460 -3.224 1.00 98.81 81 ALA A C 1
ATOM 601 O O . ALA A 1 81 ? -2.123 -5.615 -2.213 1.00 98.81 81 ALA A O 1
ATOM 602 N N . HIS A 1 82 ? -1.938 -4.984 -4.367 1.00 98.81 82 HIS A N 1
ATOM 603 C CA . HIS A 1 82 ? -3.331 -4.581 -4.561 1.00 98.81 82 HIS A CA 1
ATOM 604 C C . HIS A 1 82 ? -4.293 -5.747 -4.342 1.00 98.81 82 HIS A C 1
ATOM 606 O O . HIS A 1 82 ? -5.216 -5.629 -3.537 1.00 98.81 82 HIS A O 1
ATOM 612 N N . GLU A 1 83 ? -4.065 -6.874 -5.023 1.00 98.81 83 GLU A N 1
ATOM 613 C CA . GLU A 1 83 ? -4.881 -8.087 -4.894 1.00 98.81 83 GLU A CA 1
ATOM 614 C C . GLU A 1 83 ? -4.896 -8.569 -3.437 1.00 98.81 83 GLU A C 1
ATOM 616 O O . GLU A 1 83 ? -5.971 -8.764 -2.873 1.00 98.81 83 GLU A O 1
ATOM 621 N N . TYR A 1 84 ? -3.733 -8.632 -2.775 1.00 98.81 84 TYR A N 1
ATOM 622 C CA . TYR A 1 84 ? -3.663 -9.028 -1.367 1.00 98.81 84 TYR A CA 1
ATOM 623 C C . TYR A 1 84 ? -4.509 -8.118 -0.470 1.00 98.81 84 TYR A C 1
ATOM 625 O O . TYR A 1 84 ? -5.271 -8.606 0.364 1.00 98.81 84 TYR A O 1
ATOM 633 N N . MET A 1 85 ? -4.388 -6.794 -0.607 1.00 98.75 85 MET A N 1
ATOM 634 C CA . MET A 1 85 ? -5.157 -5.860 0.220 1.00 98.75 85 MET A CA 1
ATOM 635 C C . MET A 1 85 ? -6.664 -5.999 -0.031 1.00 98.75 85 MET A C 1
ATOM 637 O O . MET A 1 85 ? -7.429 -6.077 0.932 1.00 98.75 85 MET A O 1
ATOM 641 N N . VAL A 1 86 ? -7.084 -6.102 -1.295 1.00 98.62 86 VAL A N 1
ATOM 642 C CA . VAL A 1 86 ? -8.495 -6.264 -1.679 1.00 98.62 86 VAL A CA 1
ATOM 643 C C . VAL A 1 86 ? -9.081 -7.579 -1.162 1.00 98.62 86 VAL A C 1
ATOM 645 O O . VAL A 1 86 ? -10.182 -7.568 -0.608 1.00 98.62 86 VAL A O 1
ATOM 648 N N . ASP A 1 87 ? -8.344 -8.684 -1.259 1.00 98.69 87 ASP A N 1
ATOM 649 C CA . ASP A 1 87 ? -8.770 -9.998 -0.757 1.00 98.69 87 ASP A CA 1
ATOM 650 C C . ASP A 1 87 ? -8.953 -10.010 0.769 1.00 98.69 87 ASP A C 1
ATOM 652 O O . ASP A 1 87 ? -9.761 -10.769 1.305 1.00 98.69 87 ASP A O 1
ATOM 656 N N . HIS A 1 88 ? -8.255 -9.117 1.477 1.00 98.62 88 HIS A N 1
ATOM 657 C CA . HIS A 1 88 ? -8.395 -8.907 2.920 1.00 98.62 88 HIS A CA 1
ATOM 658 C C . HIS A 1 88 ? -9.383 -7.786 3.281 1.00 98.62 88 HIS A C 1
ATOM 660 O O . HIS A 1 88 ? -9.461 -7.377 4.441 1.00 98.62 88 HIS A O 1
ATOM 666 N N . GLY A 1 89 ? -10.150 -7.283 2.309 1.00 98.44 89 GLY A N 1
ATOM 667 C CA . GLY A 1 89 ? -11.161 -6.250 2.523 1.00 98.44 89 GLY A CA 1
ATOM 668 C C . GLY A 1 89 ? -10.590 -4.863 2.828 1.00 98.44 89 GLY A C 1
ATOM 669 O O . GLY A 1 89 ? -11.295 -4.037 3.406 1.00 98.44 89 GLY A O 1
ATOM 670 N N . ALA A 1 90 ? -9.332 -4.599 2.468 1.00 98.62 90 ALA A N 1
ATOM 671 C CA . ALA A 1 90 ? -8.660 -3.321 2.675 1.00 98.62 90 ALA A CA 1
ATOM 672 C C . ALA A 1 90 ? -8.553 -2.515 1.370 1.00 98.62 90 ALA A C 1
ATOM 674 O O . ALA A 1 90 ? -8.377 -3.066 0.284 1.00 98.62 90 ALA A O 1
ATOM 675 N N . TYR A 1 91 ? -8.628 -1.188 1.485 1.00 98.62 91 TYR A N 1
ATOM 676 C CA . TYR A 1 91 ? -8.373 -0.267 0.378 1.00 98.62 91 TYR A CA 1
ATOM 67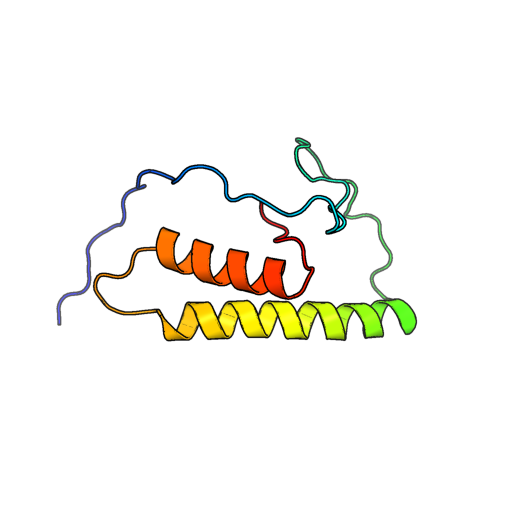7 C C . TYR A 1 91 ? -6.872 0.078 0.304 1.00 98.62 91 TYR A C 1
ATOM 679 O O . TYR A 1 91 ? -6.323 0.526 1.317 1.00 98.62 91 TYR A O 1
ATOM 687 N N . PRO A 1 92 ? -6.198 -0.071 -0.853 1.00 98.38 92 PRO A N 1
ATOM 688 C CA . PRO A 1 92 ? -4.836 0.430 -1.048 1.00 98.38 92 PRO A CA 1
ATOM 689 C C . PRO A 1 92 ? -4.811 1.963 -1.040 1.00 98.38 92 PRO A C 1
ATOM 691 O O . PRO A 1 92 ? -5.259 2.604 -1.983 1.00 98.38 92 PRO A O 1
ATOM 694 N N . SER A 1 93 ? -4.296 2.569 0.032 1.00 97.25 93 SER A N 1
ATOM 695 C CA . SER A 1 93 ? -4.385 4.018 0.284 1.00 97.25 93 SER A CA 1
ATOM 696 C C . SER A 1 93 ? -3.829 4.921 -0.821 1.00 97.25 93 SER A C 1
ATOM 698 O O . SER A 1 93 ? -4.244 6.066 -0.927 1.00 97.25 93 SER A O 1
ATOM 700 N N . THR A 1 94 ? -2.886 4.438 -1.629 1.00 94.94 94 THR A N 1
ATOM 701 C CA . THR A 1 94 ? -2.235 5.223 -2.690 1.00 94.94 94 THR A CA 1
ATOM 702 C C . THR A 1 94 ? -2.942 5.151 -4.046 1.00 94.94 94 THR A C 1
ATOM 704 O O . THR A 1 94 ? -2.420 5.714 -5.008 1.00 94.94 94 THR A O 1
ATOM 707 N N . LEU A 1 95 ? -4.073 4.441 -4.134 1.00 93.12 95 LEU A N 1
ATOM 708 C CA . LEU A 1 95 ? -4.909 4.333 -5.333 1.00 93.12 95 LEU A CA 1
ATOM 709 C C . LEU A 1 95 ? -5.828 5.549 -5.490 1.00 93.12 95 LEU A C 1
ATOM 711 O O . LEU A 1 95 ? -5.833 6.124 -6.598 1.00 93.12 95 LEU A O 1
#

Radius of gyration: 16.66 Å; chains: 1; bounding box: 48×31×42 Å

Secondary structure (DSSP, 8-state):
-PPP------PPPPPPP--TTSPPPTTTT-SS-S-S-S-SSPPHHHHHHHHHHHHHHHHHHHHHHHT--TT--HHHHHHHHHHHHHHTT---TT-

Foldseek 3Di:
DDDDDDDDDDDADPDDDADPQQDDAPCVVHPDHDDDPDDPDDDPVVVVVVVLVVVLQVVLVVQLVVPDDPPDDVNNSVVSSCVSQRVSSHDPNVD

pLDDT: mean 97.42, std 3.95, range [63.16, 98.88]

Sequence (95 aa):
MPVRTALRAGVVAPTLPVPKAIERPEYAWKATVQEGSEPWVQTPEVIEKMRVAGRIAAGALAEAGKAVAPGVTTDELDRIAHEYMVDHGAYPSTL